Protein AF-A0A354RDF2-F1 (afdb_monomer_lite)

Radius of gyration: 47.05 Å; chains: 1; bounding box: 72×26×145 Å

Structure (mmCIF, N/CA/C/O backbone):
data_AF-A0A354RDF2-F1
#
_entry.id   AF-A0A354RDF2-F1
#
loop_
_atom_site.group_PDB
_atom_site.id
_atom_site.type_symbol
_atom_site.label_atom_id
_atom_site.label_alt_id
_atom_site.label_comp_id
_atom_site.label_asym_id
_atom_site.label_entity_id
_atom_site.label_seq_id
_atom_site.pdbx_PDB_ins_code
_atom_site.Cartn_x
_atom_site.Cartn_y
_atom_site.Cartn_z
_atom_site.occupancy
_atom_site.B_iso_or_equiv
_atom_site.auth_seq_id
_atom_site.auth_comp_id
_atom_site.auth_asym_id
_atom_site.auth_atom_id
_atom_site.pdbx_PDB_model_num
ATOM 1 N N . MET A 1 1 ? -9.102 1.370 121.393 1.00 38.41 1 MET A N 1
ATOM 2 C CA . MET A 1 1 ? -8.004 1.091 120.450 1.00 38.41 1 MET A CA 1
ATOM 3 C C . MET A 1 1 ? -8.613 1.030 119.063 1.00 38.41 1 MET A C 1
ATOM 5 O O . MET A 1 1 ? -9.494 0.208 118.873 1.00 38.41 1 MET A O 1
ATOM 9 N N . SER A 1 2 ? -8.171 1.952 118.204 1.00 40.91 2 SER A N 1
ATOM 10 C CA . SER A 1 2 ? -8.211 1.965 116.733 1.00 40.91 2 SER A CA 1
ATOM 11 C C . SER A 1 2 ? -9.549 1.706 116.022 1.00 40.91 2 SER A C 1
ATOM 13 O O . SER A 1 2 ? -10.129 0.638 116.125 1.00 40.91 2 SER A O 1
ATOM 15 N N . GLU A 1 3 ? -10.137 2.735 115.391 1.00 44.81 3 GLU A N 1
ATOM 16 C CA . GLU A 1 3 ? -9.828 3.178 114.005 1.00 44.81 3 GLU A CA 1
ATOM 17 C C . GLU A 1 3 ? -10.354 2.152 112.974 1.00 44.81 3 GLU A C 1
ATOM 19 O O . GLU A 1 3 ? -10.121 0.967 113.118 1.00 44.81 3 GLU A O 1
ATOM 24 N N . LYS A 1 4 ? -11.021 2.486 111.866 1.00 45.41 4 LYS A N 1
ATOM 25 C CA . LYS A 1 4 ? -10.950 3.696 111.050 1.00 45.41 4 LYS A CA 1
ATOM 26 C C . LYS A 1 4 ? -12.000 3.607 109.925 1.00 45.41 4 LYS A C 1
ATOM 28 O O . LYS A 1 4 ? -12.162 2.558 109.321 1.00 45.41 4 LYS A O 1
ATOM 33 N N . LYS A 1 5 ? -12.540 4.781 109.588 1.00 41.50 5 LYS A N 1
ATOM 34 C CA . LYS A 1 5 ? -12.724 5.332 108.230 1.00 41.50 5 LYS A CA 1
ATOM 35 C C . LYS A 1 5 ? -13.709 4.696 107.234 1.00 41.50 5 LYS A C 1
ATOM 37 O O . LYS A 1 5 ? -13.424 3.716 106.560 1.00 41.50 5 LYS A O 1
ATOM 42 N N . ASN A 1 6 ? -14.748 5.496 106.980 1.00 47.88 6 ASN A N 1
ATOM 43 C CA . ASN A 1 6 ? -15.139 5.969 105.646 1.00 47.88 6 ASN A CA 1
ATOM 44 C C . ASN A 1 6 ? -13.980 6.072 104.633 1.00 47.88 6 ASN A C 1
ATOM 46 O O . ASN A 1 6 ? -12.961 6.695 104.937 1.00 47.88 6 ASN A O 1
ATOM 50 N N . ASN A 1 7 ? -14.218 5.585 103.415 1.00 39.25 7 ASN A N 1
ATOM 51 C CA . ASN A 1 7 ? -13.995 6.259 102.119 1.00 39.25 7 ASN A CA 1
ATOM 52 C C . ASN A 1 7 ? -14.281 5.210 101.030 1.00 39.25 7 ASN A C 1
ATOM 54 O O . ASN A 1 7 ? -13.664 4.156 101.033 1.00 39.25 7 ASN A O 1
ATOM 58 N N . ASN A 1 8 ? -15.324 5.328 100.210 1.00 51.88 8 ASN A N 1
ATOM 59 C CA . ASN A 1 8 ? -15.475 6.284 99.110 1.00 51.88 8 ASN A CA 1
ATOM 60 C C . ASN A 1 8 ? -14.263 6.272 98.166 1.00 51.88 8 ASN A C 1
ATOM 62 O O . ASN A 1 8 ? -13.283 6.948 98.466 1.00 51.88 8 ASN A O 1
ATOM 66 N N . GLN A 1 9 ? -14.347 5.510 97.065 1.00 41.47 9 GLN A N 1
ATOM 67 C CA . GLN A 1 9 ? -13.745 5.847 95.766 1.00 41.47 9 GLN A CA 1
ATOM 68 C C . GLN A 1 9 ? -14.111 4.819 94.681 1.00 41.47 9 GLN A C 1
ATOM 70 O O . GLN A 1 9 ? -13.659 3.678 94.697 1.00 41.47 9 GLN A O 1
ATOM 75 N N . ASP A 1 10 ? -14.987 5.258 93.780 1.00 48.94 10 ASP A N 1
ATOM 76 C CA . ASP A 1 10 ? -14.872 5.179 92.321 1.00 48.94 10 ASP A CA 1
ATOM 77 C C . ASP A 1 10 ? -14.080 4.018 91.696 1.00 48.94 10 ASP A C 1
ATOM 79 O O . ASP A 1 10 ? -12.854 3.975 91.702 1.00 48.94 10 ASP A O 1
ATOM 83 N N . SER A 1 11 ? -14.813 3.150 91.005 1.00 45.09 11 SER A N 1
ATOM 84 C CA . SER A 1 11 ? -14.609 2.881 89.573 1.00 45.09 11 SER A CA 1
ATOM 85 C C . SER A 1 11 ? -15.884 2.169 89.113 1.00 45.09 11 SER A C 1
ATOM 87 O O . SER A 1 11 ? -16.228 1.101 89.601 1.00 45.09 11 SER A O 1
ATOM 89 N N . ASP A 1 12 ? -16.754 2.741 88.292 1.00 57.06 12 ASP A N 1
ATOM 90 C CA . ASP A 1 12 ? -16.591 2.920 86.843 1.00 57.06 12 ASP A CA 1
ATOM 91 C C . ASP A 1 12 ? -15.572 1.998 86.145 1.00 57.06 12 ASP A C 1
ATOM 93 O O . ASP A 1 12 ? -14.970 2.348 85.136 1.00 57.06 12 ASP A O 1
ATOM 97 N N . SER A 1 13 ? -15.369 0.791 86.676 1.00 53.09 13 SER A N 1
ATOM 98 C CA . SER A 1 13 ? -14.784 -0.312 85.930 1.00 53.09 13 SER A CA 1
ATOM 99 C C . SER A 1 13 ? -15.909 -1.299 85.641 1.00 53.09 13 SER A C 1
ATOM 101 O O . SER A 1 13 ? -16.447 -1.958 86.534 1.00 53.09 13 SER A O 1
ATOM 103 N N . MET A 1 14 ? -16.331 -1.371 84.375 1.00 64.75 14 MET A N 1
ATOM 104 C CA . MET A 1 14 ? -17.060 -2.546 83.903 1.00 64.75 14 MET A CA 1
ATOM 105 C C . MET A 1 14 ? -16.167 -3.750 84.214 1.00 64.75 14 MET A C 1
ATOM 107 O O . MET A 1 14 ? -15.114 -3.894 83.602 1.00 64.75 14 MET A O 1
ATOM 111 N N . SER A 1 15 ? -16.554 -4.589 85.177 1.00 78.44 15 SER A N 1
ATOM 112 C CA . SER A 1 15 ? -15.863 -5.858 85.394 1.00 78.44 15 SER A CA 1
ATOM 113 C C . SER A 1 15 ? -15.953 -6.687 84.113 1.00 78.44 15 SER A C 1
ATOM 115 O O . SER A 1 15 ? -16.998 -6.665 83.458 1.00 78.44 15 SER A O 1
ATOM 117 N N . ASP A 1 16 ? -14.896 -7.416 83.753 1.00 80.88 16 ASP A N 1
ATOM 118 C CA . ASP A 1 16 ? -14.856 -8.196 82.506 1.00 80.88 16 ASP A CA 1
ATOM 119 C C . ASP A 1 16 ? -16.076 -9.126 82.384 1.00 80.88 16 ASP A C 1
ATOM 121 O O . ASP A 1 16 ? -16.734 -9.146 81.345 1.00 80.88 16 ASP A O 1
ATOM 125 N N . GLU A 1 17 ? -16.492 -9.766 83.485 1.00 84.00 17 GLU A N 1
ATOM 126 C CA . GLU A 1 17 ? -17.750 -10.522 83.572 1.00 84.00 17 GLU A CA 1
ATOM 127 C C . GLU A 1 17 ? -18.989 -9.712 83.149 1.00 84.00 17 GLU A C 1
ATOM 129 O O . GLU A 1 17 ? -19.822 -10.198 82.387 1.00 84.00 17 GLU A O 1
ATOM 134 N N . LYS A 1 18 ? -19.115 -8.458 83.605 1.00 83.38 18 LYS A N 1
ATOM 135 C CA . LYS A 1 18 ? -20.245 -7.583 83.254 1.00 83.38 18 LYS A CA 1
ATOM 136 C C . LYS A 1 18 ? -20.169 -7.123 81.805 1.00 83.38 18 LYS A C 1
ATOM 138 O O . LYS A 1 18 ? -21.212 -6.968 81.177 1.00 83.38 18 LYS A O 1
ATOM 143 N N . MET A 1 19 ? -18.972 -6.900 81.262 1.00 81.88 19 MET A N 1
ATOM 144 C CA . MET A 1 19 ? -18.799 -6.567 79.846 1.00 81.88 19 MET A CA 1
ATOM 145 C C . MET A 1 19 ? -19.204 -7.749 78.956 1.00 81.88 19 MET A C 1
ATOM 147 O O . MET A 1 19 ? -19.939 -7.559 77.986 1.00 81.88 19 MET A O 1
ATOM 151 N N . VAL A 1 20 ? -18.784 -8.968 79.311 1.00 87.50 20 VAL A N 1
ATOM 152 C CA . VAL A 1 20 ? -19.179 -10.199 78.612 1.00 87.50 20 VAL A CA 1
ATOM 153 C C . VAL A 1 20 ? -20.687 -10.397 78.707 1.00 87.50 20 VAL A C 1
ATOM 155 O O . VAL A 1 20 ? -21.339 -10.627 77.688 1.00 87.50 20 VAL A O 1
ATOM 158 N N . GLU A 1 21 ? -21.279 -10.232 79.886 1.00 88.56 21 GLU A N 1
ATOM 159 C CA . GLU A 1 21 ? -22.724 -10.368 80.064 1.00 88.56 21 GLU A CA 1
ATOM 160 C C . GLU A 1 21 ? -23.510 -9.312 79.266 1.00 88.56 21 GLU A C 1
ATOM 162 O O . GLU A 1 21 ? -24.488 -9.649 78.592 1.00 88.56 21 GLU A O 1
ATOM 167 N N . LEU A 1 22 ? -23.044 -8.058 79.235 1.00 83.12 22 LEU A N 1
ATOM 168 C CA . LEU A 1 22 ? -23.634 -6.995 78.416 1.00 83.12 22 LEU A CA 1
ATOM 169 C C . LEU A 1 22 ? -23.509 -7.277 76.913 1.00 83.12 22 LEU A C 1
ATOM 171 O O . LEU A 1 22 ? -24.489 -7.099 76.190 1.00 83.12 22 LEU A O 1
ATOM 175 N N . HIS A 1 23 ? -22.364 -7.766 76.429 1.00 84.19 23 HIS A N 1
ATOM 176 C CA . HIS A 1 23 ? -22.213 -8.175 75.029 1.00 84.19 23 HIS A CA 1
ATOM 177 C C . HIS A 1 23 ? -23.120 -9.355 74.676 1.00 84.19 23 HIS A C 1
ATOM 179 O O . HIS A 1 23 ? -23.766 -9.339 73.626 1.00 84.19 23 HIS A O 1
ATOM 185 N N . THR A 1 24 ? -23.229 -10.352 75.559 1.00 86.31 24 THR A N 1
ATOM 186 C CA . THR A 1 24 ? -24.124 -11.499 75.347 1.00 86.31 24 THR A CA 1
ATOM 187 C C . THR A 1 24 ? -25.586 -11.048 75.304 1.00 86.31 24 THR A C 1
ATOM 189 O O . THR A 1 24 ? -26.347 -11.500 74.446 1.00 86.31 24 THR A O 1
ATOM 192 N N . ARG A 1 25 ? -25.974 -10.101 76.170 1.00 83.81 25 ARG A N 1
ATOM 193 C CA . ARG A 1 25 ? -27.317 -9.505 76.200 1.00 83.81 25 ARG A CA 1
ATOM 194 C C . ARG A 1 25 ? -27.617 -8.697 74.936 1.00 83.81 25 ARG A C 1
ATOM 196 O O . ARG A 1 25 ? -28.631 -8.959 74.297 1.00 83.81 25 ARG A O 1
ATOM 203 N N . LEU A 1 26 ? -26.738 -7.776 74.540 1.00 83.62 26 LEU A N 1
ATOM 204 C CA . LEU A 1 26 ? -26.921 -6.930 73.351 1.00 83.62 26 LEU A CA 1
ATOM 205 C C . LEU A 1 26 ? -26.911 -7.733 72.044 1.00 83.62 26 LEU A C 1
ATOM 207 O O . LEU A 1 26 ? -27.605 -7.377 71.096 1.00 83.62 26 LEU A O 1
ATOM 211 N N . ASN A 1 27 ? -26.157 -8.833 71.979 1.00 79.56 27 ASN A N 1
ATOM 212 C CA . ASN A 1 27 ? -26.157 -9.698 70.800 1.00 79.56 27 ASN A CA 1
ATOM 213 C C . ASN A 1 27 ? -27.423 -10.572 70.715 1.00 79.56 27 ASN A C 1
ATOM 215 O O . ASN A 1 27 ? -27.863 -10.914 69.615 1.00 79.56 27 ASN A O 1
ATOM 219 N N . ARG A 1 28 ? -28.024 -10.919 71.865 1.00 81.69 28 ARG A N 1
ATOM 220 C CA . ARG A 1 28 ? -29.300 -11.650 71.937 1.00 81.69 28 ARG A CA 1
ATOM 221 C C . ARG A 1 28 ? -30.493 -10.745 71.634 1.00 81.69 28 ARG A C 1
ATOM 223 O O . ARG A 1 28 ? -31.420 -11.159 70.945 1.00 81.69 28 ARG A O 1
ATOM 230 N N . GLU A 1 29 ? -30.461 -9.516 72.128 1.00 75.94 29 GLU A N 1
ATOM 231 C CA . GLU A 1 29 ? -31.509 -8.513 71.949 1.00 75.94 29 GLU A CA 1
ATOM 232 C C . GLU A 1 29 ? -31.123 -7.568 70.807 1.00 75.94 29 GLU A C 1
ATOM 234 O O . GLU A 1 29 ? -30.698 -6.432 71.008 1.00 75.94 29 GLU A O 1
ATOM 239 N N . LYS A 1 30 ? -31.258 -8.053 69.568 1.00 69.06 30 LYS A N 1
ATOM 240 C CA . LYS A 1 30 ? -31.117 -7.188 68.394 1.00 69.06 30 LYS A CA 1
ATOM 241 C C . LYS A 1 30 ? -32.318 -6.252 68.327 1.00 69.06 30 LYS A C 1
ATOM 243 O O . LYS A 1 30 ? -33.460 -6.704 68.402 1.00 69.06 30 LYS A O 1
ATOM 248 N N . HIS A 1 31 ? -32.048 -4.956 68.182 1.00 68.69 31 HIS A N 1
ATOM 249 C CA . HIS A 1 31 ? -33.088 -3.958 67.954 1.00 68.69 31 HIS A CA 1
ATOM 250 C C . HIS A 1 31 ? -34.011 -4.419 66.810 1.00 68.69 31 HIS A C 1
ATOM 252 O O . HIS A 1 31 ? -33.523 -4.972 65.817 1.00 68.69 31 HIS A O 1
ATOM 258 N N . PRO A 1 32 ? -35.337 -4.239 66.940 1.00 69.50 32 PRO A N 1
ATOM 259 C CA . PRO A 1 32 ? -36.256 -4.619 65.882 1.00 69.50 32 PRO A CA 1
ATOM 260 C C . PRO A 1 32 ? -35.902 -3.838 64.609 1.00 69.50 32 PRO A C 1
ATOM 262 O O . PRO A 1 32 ? -35.538 -2.660 64.705 1.00 69.50 32 PRO A O 1
ATOM 265 N N . PRO A 1 33 ? -35.980 -4.470 63.424 1.00 67.50 33 PRO A N 1
ATOM 266 C CA . PRO A 1 33 ? -35.673 -3.791 62.175 1.00 67.50 33 PRO A CA 1
ATOM 267 C C . PRO A 1 33 ? -36.554 -2.546 62.064 1.00 67.50 33 PRO A C 1
ATOM 269 O O . PRO A 1 33 ? -37.775 -2.618 62.224 1.00 67.50 33 PRO A O 1
ATOM 272 N N . THR A 1 34 ? -35.936 -1.395 61.814 1.00 71.12 34 THR A N 1
ATOM 273 C CA . THR A 1 34 ? -36.650 -0.144 61.568 1.00 71.12 34 THR A CA 1
ATOM 274 C C . THR A 1 34 ? -37.612 -0.347 60.399 1.00 71.12 34 THR A C 1
ATOM 276 O O . THR A 1 34 ? -37.218 -0.777 59.310 1.00 71.12 34 THR A O 1
ATOM 279 N N . GLN A 1 35 ? -38.903 -0.090 60.631 1.00 71.12 35 GLN A N 1
ATOM 280 C CA . GLN A 1 35 ? -39.930 -0.259 59.605 1.00 71.12 35 GLN A CA 1
ATOM 281 C C . GLN A 1 35 ? -39.574 0.604 58.384 1.00 71.12 35 GLN A C 1
ATOM 283 O O . GLN A 1 35 ? -39.385 1.811 58.506 1.00 71.12 35 GLN A O 1
ATOM 288 N N . GLY A 1 36 ? -39.435 -0.030 57.215 1.00 70.38 36 GLY A N 1
ATOM 289 C CA . GLY A 1 36 ? -39.070 0.639 55.959 1.00 70.38 36 GLY A CA 1
ATOM 290 C C . GLY A 1 36 ? -37.582 0.612 55.582 1.00 70.38 36 GLY A C 1
ATOM 291 O O . GLY A 1 36 ? -37.242 1.090 54.500 1.00 70.38 36 GLY A O 1
ATOM 292 N N . PHE A 1 37 ? -36.698 -0.000 56.383 1.00 71.94 37 PHE A N 1
ATOM 293 C CA . PHE A 1 37 ? -35.260 -0.077 56.072 1.00 71.94 37 PHE A CA 1
ATOM 294 C C . PHE A 1 37 ? -34.943 -0.758 54.729 1.00 71.94 37 PHE A C 1
ATOM 296 O O . PHE A 1 37 ? -33.970 -0.390 54.085 1.00 71.94 37 PHE A O 1
ATOM 303 N N . LEU A 1 38 ? -35.763 -1.711 54.265 1.00 73.75 38 LEU A N 1
ATOM 304 C CA . LEU A 1 38 ? -35.530 -2.404 52.989 1.00 73.75 38 LEU A CA 1
ATOM 305 C C . LEU A 1 38 ? -35.971 -1.596 51.755 1.00 73.75 38 LEU A C 1
ATOM 307 O O . LEU A 1 38 ? -35.529 -1.900 50.651 1.00 73.75 38 LEU A O 1
ATOM 311 N N . ILE A 1 39 ? -36.808 -0.565 51.914 1.00 81.81 39 ILE A N 1
ATOM 312 C CA . ILE A 1 39 ? -37.366 0.198 50.784 1.00 81.81 39 ILE A CA 1
ATOM 313 C C . ILE A 1 39 ? -36.330 1.174 50.221 1.00 81.81 39 ILE A C 1
ATOM 315 O O . ILE A 1 39 ? -36.140 1.228 49.008 1.00 81.81 39 ILE A O 1
ATOM 319 N N . ALA A 1 40 ? -35.615 1.899 51.087 1.00 79.62 40 ALA A N 1
ATOM 320 C CA . ALA A 1 40 ? -34.567 2.830 50.671 1.00 79.62 40 ALA A CA 1
ATOM 321 C C . ALA A 1 40 ? -33.472 2.170 49.796 1.00 79.62 40 ALA A C 1
ATOM 323 O O . ALA A 1 40 ? -33.264 2.638 48.677 1.00 79.62 40 ALA A O 1
ATOM 324 N N . PRO A 1 41 ? -32.810 1.068 50.207 1.00 85.00 41 PRO A N 1
ATOM 325 C CA . PRO A 1 41 ? -31.786 0.417 49.391 1.00 85.00 41 PRO A CA 1
ATOM 326 C C . PRO A 1 41 ? -32.348 -0.189 48.100 1.00 85.00 41 PRO A C 1
ATOM 328 O O . PRO A 1 41 ? -31.658 -0.180 47.086 1.00 85.00 41 PRO A O 1
ATOM 331 N N . LEU A 1 42 ? -33.600 -0.656 48.089 1.00 87.31 42 LEU A N 1
ATOM 332 C CA . LEU A 1 42 ? -34.226 -1.211 46.885 1.00 87.31 42 LEU A CA 1
ATOM 333 C C . LEU A 1 42 ? -34.515 -0.113 45.848 1.00 87.31 42 LEU A C 1
ATOM 335 O O . LEU A 1 42 ? -34.224 -0.293 44.666 1.00 87.31 42 LEU A O 1
ATOM 339 N N . VAL A 1 43 ? -34.983 1.059 46.291 1.00 90.75 43 VAL A N 1
ATOM 340 C CA . VAL A 1 43 ? -35.134 2.243 45.431 1.00 90.75 43 VAL A CA 1
ATOM 341 C C . VAL A 1 43 ? -33.781 2.691 44.882 1.00 90.75 43 VAL A C 1
ATOM 343 O O . VAL A 1 43 ? -33.676 2.935 43.684 1.00 90.75 43 VAL A O 1
ATOM 346 N N . PHE A 1 44 ? -32.731 2.736 45.708 1.00 91.31 44 PHE A N 1
ATOM 347 C CA . PHE A 1 44 ? -31.386 3.067 45.228 1.00 91.31 44 PHE A CA 1
ATOM 348 C C . PHE A 1 44 ? -30.903 2.083 44.160 1.00 91.31 44 PHE A C 1
ATOM 350 O O . PHE A 1 44 ? -30.456 2.519 43.102 1.00 91.31 44 PHE A O 1
ATOM 357 N N . VAL A 1 45 ? -31.043 0.774 44.383 1.00 92.81 45 VAL A N 1
ATOM 358 C CA . VAL A 1 45 ? -30.660 -0.250 43.396 1.00 92.81 45 VAL A CA 1
ATOM 359 C C . VAL A 1 45 ? -31.422 -0.068 42.085 1.00 92.81 45 VAL A C 1
ATOM 361 O O . VAL A 1 45 ? -30.815 -0.135 41.018 1.00 92.81 45 VAL A O 1
ATOM 364 N N . PHE A 1 46 ? -32.725 0.212 42.145 1.00 95.00 46 PHE A N 1
ATOM 365 C CA . PHE A 1 46 ? -33.534 0.411 40.945 1.00 95.00 46 PHE A CA 1
ATOM 366 C C . PHE A 1 46 ? -33.133 1.686 40.189 1.00 95.00 46 PHE A C 1
ATOM 368 O O . PHE A 1 46 ? -32.930 1.645 38.978 1.00 95.00 46 PHE A O 1
ATOM 375 N N . VAL A 1 47 ? -32.933 2.801 40.898 1.00 95.19 47 VAL A N 1
ATOM 376 C CA . VAL A 1 47 ? -32.505 4.080 40.309 1.00 95.19 47 VAL A CA 1
ATOM 377 C C . VAL A 1 47 ? -31.124 3.954 39.669 1.00 95.19 47 VAL A C 1
ATOM 379 O O . VAL A 1 47 ? -30.957 4.314 38.504 1.00 95.19 47 VAL A O 1
ATOM 382 N N . PHE A 1 48 ? -30.142 3.400 40.384 1.00 95.06 48 PHE A N 1
ATOM 383 C CA . PHE A 1 48 ? -28.804 3.187 39.832 1.00 95.06 48 PHE A CA 1
ATOM 384 C C . PHE A 1 48 ? -28.819 2.192 38.666 1.00 95.06 48 PHE A C 1
ATOM 386 O O . PHE A 1 48 ? -28.141 2.427 37.668 1.00 95.06 48 PHE A O 1
ATOM 393 N N . GLY A 1 49 ? -29.633 1.136 38.738 1.00 95.62 49 GLY A N 1
ATOM 394 C CA . GLY A 1 49 ? -29.824 0.187 37.640 1.00 95.62 49 GLY A CA 1
ATOM 395 C C . GLY A 1 49 ? -30.374 0.853 36.377 1.00 95.62 49 GLY A C 1
ATOM 396 O O . GLY A 1 49 ? -29.817 0.672 35.293 1.00 95.62 49 GLY A O 1
ATOM 397 N N . CYS A 1 50 ? -31.411 1.686 36.510 1.00 95.94 50 CYS A N 1
ATOM 398 C CA . CYS A 1 50 ? -31.968 2.453 35.397 1.00 95.94 50 CYS A CA 1
ATOM 399 C C . CYS A 1 50 ? -30.952 3.439 34.808 1.00 95.94 50 CYS A C 1
ATOM 401 O O . CYS A 1 50 ? -30.829 3.525 33.588 1.00 95.94 50 CYS A O 1
ATOM 403 N N . LEU A 1 51 ? -30.200 4.153 35.651 1.00 95.75 51 LEU A N 1
ATOM 404 C CA . LEU A 1 51 ? -29.177 5.096 35.191 1.00 95.75 51 LEU A CA 1
ATOM 405 C C . LEU A 1 51 ? -28.065 4.396 34.408 1.00 95.75 51 LEU A C 1
ATOM 407 O O . LEU A 1 51 ? -27.693 4.868 33.336 1.00 95.75 51 LEU A O 1
ATOM 411 N N . ILE A 1 52 ? -27.569 3.256 34.898 1.00 95.25 52 ILE A N 1
ATOM 412 C CA . ILE A 1 52 ? -26.550 2.467 34.194 1.00 95.25 52 ILE A CA 1
ATOM 413 C C . ILE A 1 52 ? -27.094 1.990 32.846 1.00 95.25 52 ILE A C 1
ATOM 415 O O . ILE A 1 52 ? -26.432 2.180 31.831 1.00 95.25 52 ILE A O 1
ATOM 419 N N . PHE A 1 53 ? -28.311 1.442 32.811 1.00 95.38 53 PHE A N 1
ATOM 420 C CA . PHE A 1 53 ? -28.925 0.939 31.581 1.00 95.38 53 PHE A CA 1
ATOM 421 C C . PHE A 1 53 ? -29.096 2.035 30.517 1.00 95.38 53 PHE A C 1
ATOM 423 O O . PHE A 1 53 ? -28.704 1.847 29.364 1.00 95.38 53 PHE A O 1
ATOM 430 N N . VAL A 1 54 ? -29.612 3.206 30.906 1.00 94.31 54 VAL A N 1
ATOM 431 C CA . VAL A 1 54 ? -29.774 4.355 30.001 1.00 94.31 54 VAL A CA 1
ATOM 432 C C . VAL A 1 54 ? -28.418 4.880 29.530 1.00 94.31 54 VAL A C 1
ATOM 434 O O . VAL A 1 54 ? -28.239 5.100 28.333 1.00 94.31 54 VAL A O 1
ATOM 437 N N . CYS A 1 55 ? -27.437 5.020 30.427 1.00 91.56 55 CYS A N 1
ATOM 438 C CA . CYS A 1 55 ? -26.078 5.418 30.059 1.00 91.56 55 CYS A CA 1
ATOM 439 C C . CYS A 1 55 ? -25.426 4.426 29.092 1.00 91.56 55 CYS A C 1
ATOM 441 O O . CYS A 1 55 ? -24.781 4.858 28.145 1.00 91.56 55 CYS A O 1
ATOM 443 N N . SER A 1 56 ? -25.604 3.117 29.278 1.00 88.00 56 SER A N 1
ATOM 444 C CA . SER A 1 56 ? -25.070 2.101 28.366 1.00 88.00 56 SER A CA 1
ATOM 445 C C . SER A 1 56 ? -25.696 2.184 26.974 1.00 88.00 56 SER A C 1
ATOM 447 O O . SER A 1 56 ? -24.969 2.106 25.987 1.00 88.00 56 SER A O 1
ATOM 449 N N . ILE A 1 57 ? -27.015 2.391 26.876 1.00 89.94 57 ILE A N 1
ATOM 450 C CA . ILE A 1 57 ? -27.699 2.584 25.586 1.00 89.94 57 ILE A CA 1
ATOM 451 C C . ILE A 1 57 ? -27.229 3.874 24.916 1.00 89.94 57 ILE A C 1
ATOM 453 O O . ILE A 1 57 ? -26.901 3.871 23.732 1.00 89.94 57 ILE A O 1
ATOM 457 N N . GLN A 1 58 ? -27.164 4.971 25.669 1.00 88.50 58 GLN A N 1
ATOM 458 C CA . GLN A 1 58 ? -26.735 6.263 25.148 1.00 88.50 58 GLN A CA 1
ATOM 459 C C . GLN A 1 58 ? -25.273 6.228 24.702 1.00 88.50 58 GLN A C 1
ATOM 461 O O . GLN A 1 58 ? -24.929 6.791 23.662 1.00 88.50 58 GLN A O 1
ATOM 466 N N . LEU A 1 59 ? -24.416 5.539 25.458 1.00 84.44 59 LEU A N 1
ATOM 467 C CA . LEU A 1 59 ? -23.034 5.296 25.084 1.00 84.44 59 LEU A CA 1
ATOM 468 C C . LEU A 1 59 ? -22.995 4.474 23.802 1.00 84.44 59 LEU A C 1
ATOM 470 O O . LEU A 1 59 ? -22.431 4.949 22.836 1.00 84.44 59 LEU A O 1
ATOM 474 N N . ALA A 1 60 ? -23.688 3.337 23.720 1.00 80.69 60 ALA A N 1
ATOM 475 C CA . ALA A 1 60 ? -23.742 2.545 22.493 1.00 80.69 60 ALA A CA 1
ATOM 476 C C . ALA A 1 60 ? -24.218 3.374 21.288 1.00 80.69 60 ALA A C 1
ATOM 478 O O . ALA A 1 60 ? -23.597 3.336 20.233 1.00 80.69 60 ALA A O 1
ATOM 479 N N . HIS A 1 61 ? -25.269 4.183 21.432 1.00 80.25 61 HIS A N 1
ATOM 480 C CA . HIS A 1 61 ? -25.778 5.027 20.349 1.00 80.25 61 HIS A CA 1
ATOM 481 C C . HIS A 1 61 ? -24.808 6.156 19.954 1.00 80.25 61 HIS A C 1
ATOM 483 O O . HIS A 1 61 ? -24.678 6.463 18.772 1.00 80.25 61 HIS A O 1
ATOM 489 N N . SER A 1 62 ? -24.100 6.758 20.914 1.00 78.31 62 SER A N 1
ATOM 490 C CA . SER A 1 62 ? -23.138 7.844 20.655 1.00 78.31 62 SER A CA 1
ATOM 491 C C . SER A 1 62 ? -21.752 7.351 20.222 1.00 78.31 62 SER A C 1
ATOM 493 O O . SER A 1 62 ? -21.092 8.007 19.421 1.00 78.31 62 SER A O 1
ATOM 495 N N . THR A 1 63 ? -21.314 6.181 20.691 1.00 68.56 63 THR A N 1
ATOM 496 C CA . THR A 1 63 ? -20.009 5.571 20.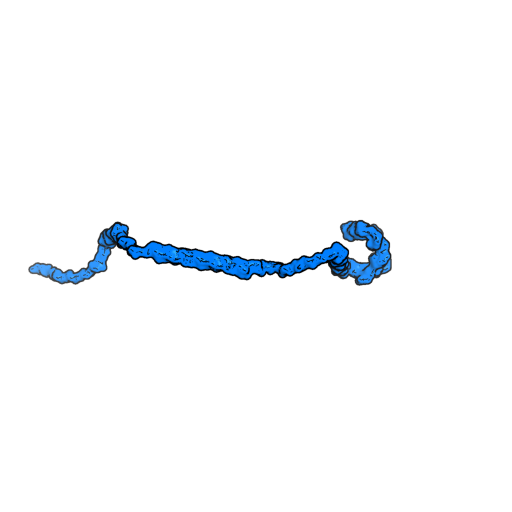389 1.00 68.56 63 THR A CA 1
ATOM 497 C C . THR A 1 63 ? -20.065 4.551 19.258 1.00 68.56 63 THR A C 1
ATOM 499 O O . THR A 1 63 ? -19.021 4.033 18.869 1.00 68.56 63 THR A O 1
ATOM 502 N N . ASN A 1 64 ? -21.240 4.297 18.670 1.00 59.69 64 ASN A N 1
ATOM 503 C CA . ASN A 1 64 ? -21.417 3.492 17.449 1.00 59.69 64 ASN A CA 1
ATOM 504 C C . ASN A 1 64 ? -20.640 4.039 16.228 1.00 59.69 64 ASN A C 1
ATOM 506 O O . ASN A 1 64 ? -20.672 3.452 15.150 1.00 59.69 64 ASN A O 1
ATOM 510 N N . GLN A 1 65 ? -19.922 5.153 16.387 1.00 60.91 65 GLN A N 1
ATOM 511 C CA . GLN A 1 65 ? -19.022 5.729 15.393 1.00 60.91 65 GLN A CA 1
ATOM 512 C C . GLN A 1 65 ? -17.529 5.589 15.724 1.00 60.91 65 GLN A C 1
ATOM 514 O O . GLN A 1 65 ? -16.722 6.276 15.102 1.00 60.91 65 GLN A O 1
ATOM 519 N N . PHE A 1 66 ? -17.112 4.710 16.646 1.00 66.31 66 PHE A N 1
ATOM 520 C CA . PHE A 1 66 ? -15.681 4.427 16.835 1.00 66.31 66 PHE A CA 1
ATOM 521 C C . PHE A 1 66 ? -15.127 3.607 15.653 1.00 66.31 66 PHE A C 1
ATOM 523 O O . PHE A 1 66 ? -14.847 2.414 15.755 1.00 66.31 66 PHE A O 1
ATOM 530 N N . GLN A 1 67 ? -15.017 4.241 14.485 1.00 63.16 67 GLN A N 1
ATOM 531 C CA . GLN A 1 67 ? -14.425 3.651 13.298 1.00 63.16 67 GLN A CA 1
ATOM 532 C C . GLN A 1 67 ? -12.908 3.846 13.362 1.00 63.16 67 GLN A C 1
ATOM 534 O O . GLN A 1 67 ? -12.398 4.946 13.166 1.00 63.16 67 GLN A O 1
ATOM 539 N N . LEU A 1 68 ? -12.170 2.761 13.617 1.00 68.12 68 LEU A N 1
ATOM 540 C CA . LEU A 1 68 ? -10.699 2.740 13.530 1.00 68.12 68 LEU A CA 1
ATOM 541 C C . LEU A 1 68 ? -10.190 3.038 12.104 1.00 68.12 68 LEU A C 1
ATOM 543 O O . LEU A 1 68 ? -9.013 3.343 11.914 1.00 68.12 68 LEU A O 1
ATOM 547 N N . HIS A 1 69 ? -11.080 2.986 11.108 1.00 62.06 69 HIS A N 1
ATOM 548 C CA . HIS A 1 69 ? -10.816 3.343 9.722 1.00 62.06 69 HIS A CA 1
ATOM 549 C C . HIS A 1 69 ? -11.962 4.209 9.191 1.00 62.06 69 HIS A C 1
ATOM 551 O O . HIS A 1 69 ? -13.110 3.828 9.395 1.00 62.06 69 HIS A O 1
ATOM 557 N N . PRO A 1 70 ? -11.688 5.338 8.512 1.00 69.06 70 PRO A N 1
ATOM 558 C CA . PRO A 1 70 ? -12.740 6.148 7.902 1.00 69.06 70 PRO A CA 1
ATOM 559 C C . PRO A 1 70 ? -13.607 5.275 6.981 1.00 69.06 70 PRO A C 1
ATOM 561 O O . PRO A 1 70 ? -13.055 4.354 6.362 1.00 69.06 70 PRO A O 1
ATOM 564 N N . PRO A 1 71 ? -14.922 5.550 6.857 1.00 62.38 71 PRO A N 1
ATOM 565 C CA . PRO A 1 71 ? -15.774 4.835 5.923 1.00 62.38 71 PRO A CA 1
ATOM 566 C C . PRO A 1 71 ? -15.163 5.001 4.538 1.00 62.38 71 PRO A C 1
ATOM 568 O O . PRO A 1 71 ? -15.160 6.088 3.962 1.00 62.38 71 PRO A O 1
ATOM 571 N N . LYS A 1 72 ? -14.550 3.929 4.038 1.00 62.66 72 LYS A N 1
ATOM 572 C CA . LYS A 1 72 ? -13.992 3.922 2.700 1.00 62.66 72 LYS A CA 1
ATOM 573 C C . LYS A 1 72 ? -15.184 3.818 1.772 1.00 62.66 72 LYS A C 1
ATOM 575 O O . LYS A 1 72 ? -15.764 2.743 1.648 1.00 62.66 72 LYS A O 1
ATOM 580 N N . GLU A 1 73 ? -15.559 4.944 1.178 1.00 62.97 73 GLU A N 1
ATOM 581 C CA . GLU A 1 73 ? -16.479 4.967 0.053 1.00 62.97 73 GLU A CA 1
ATOM 582 C C . GLU A 1 73 ? -15.974 3.931 -0.953 1.00 62.97 73 GLU A C 1
ATOM 584 O O . GLU A 1 73 ? -14.825 3.980 -1.412 1.00 62.97 73 GLU A O 1
ATOM 589 N N . ILE A 1 74 ? -16.781 2.895 -1.170 1.00 63.72 74 ILE A N 1
ATOM 590 C CA . ILE A 1 74 ? -16.488 1.856 -2.145 1.00 63.72 74 ILE A CA 1
ATOM 591 C C . ILE A 1 74 ? -16.662 2.490 -3.517 1.00 63.72 74 ILE A C 1
ATOM 593 O O . ILE A 1 74 ? -17.708 2.386 -4.140 1.00 63.72 74 ILE A O 1
ATOM 597 N N . VAL A 1 75 ? -15.632 3.199 -3.972 1.00 71.94 75 VAL A N 1
ATOM 598 C CA . VAL A 1 75 ? -15.529 3.577 -5.375 1.00 71.94 75 VAL A CA 1
ATOM 599 C C . VAL A 1 75 ? -15.512 2.260 -6.143 1.00 71.94 75 VAL A C 1
ATOM 601 O O . VAL A 1 75 ? -14.543 1.495 -6.052 1.00 71.94 75 VAL A O 1
ATOM 604 N N . GLU A 1 76 ? -16.624 1.952 -6.807 1.00 75.56 76 GLU A N 1
ATOM 605 C CA . GLU A 1 76 ? -16.752 0.829 -7.730 1.00 75.56 76 GLU A CA 1
ATOM 606 C C . GLU A 1 76 ? -15.869 1.124 -8.941 1.00 75.56 76 GLU A C 1
ATOM 608 O O . GLU A 1 76 ? -16.308 1.630 -9.966 1.00 75.56 76 GLU A O 1
ATOM 613 N N . LEU A 1 77 ? -14.573 0.873 -8.770 1.00 81.00 77 LEU A N 1
ATOM 614 C CA . LEU A 1 77 ? -13.605 0.896 -9.852 1.00 81.00 77 LEU A CA 1
ATOM 615 C C . LEU A 1 77 ? -13.991 -0.198 -10.840 1.00 81.00 77 LEU A C 1
ATOM 617 O O . LEU A 1 77 ? -14.227 -1.344 -10.439 1.00 81.00 77 LEU A O 1
ATOM 621 N N . THR A 1 78 ? -13.984 0.142 -12.121 1.00 88.19 78 THR A N 1
ATOM 622 C CA . THR A 1 78 ? -13.991 -0.865 -13.175 1.00 88.19 78 THR A CA 1
ATOM 623 C C . THR A 1 78 ? -12.770 -1.775 -13.019 1.00 88.19 78 THR A C 1
ATOM 625 O O . THR A 1 78 ? -11.740 -1.399 -12.447 1.00 88.19 78 THR A O 1
ATOM 628 N N . GLU A 1 79 ? -12.859 -3.002 -13.527 1.00 87.94 79 GLU A N 1
ATOM 629 C CA . GLU A 1 79 ? -11.737 -3.942 -13.438 1.00 87.94 79 GLU A CA 1
ATOM 630 C C . GLU A 1 79 ? -10.484 -3.423 -14.168 1.00 87.94 79 GLU A C 1
ATOM 632 O O . GLU A 1 79 ? -9.362 -3.670 -13.725 1.00 87.94 79 GLU A O 1
ATOM 637 N N . GLU A 1 80 ? -10.666 -2.618 -15.218 1.00 90.50 80 GLU A N 1
ATOM 638 C CA . GLU A 1 80 ? -9.575 -1.949 -15.932 1.00 90.50 80 GLU A CA 1
ATOM 639 C C . GLU A 1 80 ? -8.869 -0.904 -15.058 1.00 90.50 80 GLU A C 1
ATOM 641 O O . GLU A 1 80 ? -7.64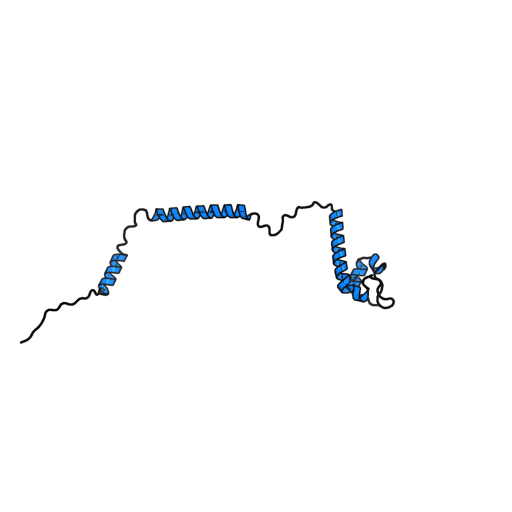1 -0.910 -14.949 1.00 90.50 80 GLU A O 1
ATOM 646 N N . GLU A 1 81 ? -9.625 -0.047 -14.365 1.00 90.31 81 GLU A N 1
ATOM 647 C CA . GLU A 1 81 ? -9.064 0.945 -13.440 1.00 90.31 81 GLU A CA 1
ATOM 648 C C . GLU A 1 81 ? -8.354 0.272 -12.259 1.00 90.31 81 GLU A C 1
ATOM 650 O O . GLU A 1 81 ? -7.277 0.701 -11.834 1.00 90.31 81 GLU A O 1
ATOM 655 N N . ARG A 1 82 ? -8.918 -0.826 -11.744 1.00 88.69 82 ARG A N 1
ATOM 656 C CA . ARG A 1 82 ? -8.304 -1.623 -10.677 1.00 88.69 82 ARG A CA 1
ATOM 657 C C . ARG A 1 82 ? -6.955 -2.195 -11.112 1.00 88.69 82 ARG A C 1
ATOM 659 O O . ARG A 1 82 ? -5.998 -2.139 -10.330 1.00 88.69 82 ARG A O 1
ATOM 666 N N . GLU A 1 83 ? -6.863 -2.742 -12.322 1.00 92.62 83 GLU A N 1
ATOM 667 C CA . GLU A 1 83 ? -5.614 -3.312 -12.831 1.00 92.62 83 GLU A CA 1
ATOM 668 C C . GLU A 1 83 ? -4.583 -2.225 -13.155 1.00 92.62 83 GLU A C 1
ATOM 670 O O . GLU A 1 83 ? -3.410 -2.384 -12.810 1.00 92.62 83 GLU A O 1
ATOM 675 N N . ALA A 1 84 ? -5.004 -1.079 -13.699 1.00 92.38 84 ALA A N 1
ATOM 676 C CA . ALA A 1 84 ? -4.126 0.069 -13.924 1.00 92.38 84 ALA A CA 1
ATOM 677 C C . ALA A 1 84 ? -3.490 0.564 -12.612 1.00 92.38 84 ALA A C 1
ATOM 679 O O . ALA A 1 84 ? -2.265 0.677 -12.515 1.00 92.38 84 ALA A O 1
ATOM 680 N N . LEU A 1 85 ? -4.293 0.740 -11.558 1.00 92.38 85 LEU A N 1
ATOM 681 C CA . LEU A 1 85 ? -3.811 1.126 -10.225 1.00 92.38 85 LEU A CA 1
ATOM 682 C C . LEU A 1 85 ? -2.890 0.066 -9.602 1.00 92.38 85 LEU A C 1
ATOM 684 O O . LEU A 1 85 ? -1.956 0.377 -8.852 1.00 92.38 85 LEU A O 1
ATOM 688 N N . ARG A 1 86 ? -3.152 -1.217 -9.867 1.00 92.19 86 ARG A N 1
ATOM 689 C CA . ARG A 1 86 ? -2.293 -2.316 -9.413 1.00 92.19 86 ARG A CA 1
ATOM 690 C C . ARG A 1 86 ? -0.949 -2.289 -10.134 1.00 92.19 86 ARG A C 1
ATOM 692 O O . ARG A 1 86 ? 0.076 -2.500 -9.479 1.00 92.19 86 ARG A O 1
ATOM 699 N N . LEU A 1 87 ? -0.944 -2.040 -11.440 1.00 93.44 87 LEU A N 1
ATOM 700 C CA . LEU A 1 87 ? 0.265 -1.929 -12.245 1.00 93.44 87 LEU A CA 1
ATOM 701 C C . LEU A 1 87 ? 1.103 -0.725 -11.811 1.00 93.44 87 LEU A C 1
ATOM 703 O O . LEU A 1 87 ? 2.288 -0.896 -11.535 1.00 93.44 87 LEU A O 1
ATOM 707 N N . GLU A 1 88 ? 0.492 0.448 -11.657 1.00 95.00 88 GLU A N 1
ATOM 708 C CA . GLU A 1 88 ? 1.162 1.668 -11.194 1.00 95.00 88 GLU A CA 1
ATOM 709 C C . GLU A 1 88 ? 1.866 1.440 -9.850 1.00 95.00 88 GLU A C 1
ATOM 711 O O . GLU A 1 88 ? 3.072 1.650 -9.717 1.00 95.00 88 GLU A O 1
ATOM 716 N N . ARG A 1 89 ? 1.157 0.853 -8.878 1.00 95.19 89 ARG A N 1
ATOM 717 C CA . ARG A 1 89 ? 1.731 0.501 -7.571 1.00 95.19 89 ARG A CA 1
ATOM 718 C C . ARG A 1 89 ? 2.922 -0.452 -7.683 1.00 95.19 89 ARG A C 1
ATOM 720 O O . ARG A 1 89 ? 3.894 -0.317 -6.934 1.00 95.19 89 ARG A O 1
ATOM 727 N N . LYS A 1 90 ? 2.848 -1.448 -8.573 1.00 94.62 90 LYS A N 1
ATOM 728 C CA . LYS A 1 90 ? 3.951 -2.391 -8.813 1.00 94.62 90 LYS A CA 1
ATOM 729 C C . LYS A 1 90 ? 5.151 -1.685 -9.439 1.00 94.62 90 LYS A C 1
ATOM 731 O O . LYS A 1 90 ? 6.271 -1.949 -9.010 1.00 94.62 90 LYS A O 1
ATOM 736 N N . VAL A 1 91 ? 4.931 -0.788 -10.399 1.00 95.19 91 VAL A N 1
ATOM 737 C CA . VAL A 1 91 ? 5.993 0.001 -11.039 1.00 95.19 91 VAL A CA 1
ATOM 738 C C . VAL A 1 91 ? 6.669 0.914 -10.020 1.00 95.19 91 VAL A C 1
ATOM 740 O O . VAL A 1 91 ? 7.895 0.915 -9.931 1.00 95.19 91 VAL A O 1
ATOM 743 N N . ASP A 1 92 ? 5.905 1.605 -9.177 1.00 96.50 92 ASP A N 1
ATOM 744 C CA . ASP A 1 92 ? 6.446 2.469 -8.123 1.00 96.50 92 ASP A CA 1
ATOM 745 C C . ASP A 1 92 ? 7.252 1.698 -7.080 1.00 96.50 92 ASP A C 1
ATOM 747 O O . ASP A 1 92 ? 8.335 2.121 -6.660 1.00 96.50 92 ASP A O 1
ATOM 751 N N . SER A 1 93 ? 6.738 0.542 -6.659 1.00 96.56 93 SER A N 1
ATOM 752 C CA . SER A 1 93 ? 7.462 -0.360 -5.766 1.00 96.56 93 SER A CA 1
ATOM 753 C C . SER A 1 93 ? 8.752 -0.857 -6.424 1.00 96.56 93 SER A C 1
ATOM 755 O O . SER A 1 93 ? 9.828 -0.751 -5.830 1.00 96.56 93 SER A O 1
ATOM 757 N N . GLY A 1 94 ? 8.669 -1.310 -7.677 1.00 95.00 94 GLY A N 1
ATOM 758 C CA . GLY A 1 94 ? 9.807 -1.773 -8.467 1.00 95.00 94 GLY A CA 1
ATOM 759 C C . GLY A 1 94 ? 10.870 -0.693 -8.659 1.00 95.00 94 GLY A C 1
ATOM 760 O O . GLY A 1 94 ? 12.052 -0.969 -8.477 1.00 95.00 94 GLY A O 1
ATOM 761 N N . LYS A 1 95 ? 10.472 0.557 -8.920 1.00 96.19 95 LYS A N 1
ATOM 762 C CA . LYS A 1 95 ? 11.373 1.711 -9.055 1.00 96.19 95 LYS A CA 1
ATOM 763 C C . LYS A 1 95 ? 12.189 1.949 -7.786 1.00 96.19 95 LYS A C 1
ATOM 765 O O . LYS A 1 95 ? 13.396 2.172 -7.868 1.00 96.19 95 LYS A O 1
ATOM 770 N N . LYS A 1 96 ? 11.557 1.865 -6.610 1.00 97.44 96 LYS A N 1
ATOM 771 C CA . LYS A 1 96 ? 12.248 2.000 -5.314 1.00 97.44 96 LYS A CA 1
ATOM 772 C C . LYS A 1 96 ? 13.266 0.880 -5.109 1.00 97.44 96 LYS A C 1
ATOM 774 O O . LYS A 1 96 ? 14.400 1.148 -4.723 1.00 97.44 96 LYS A O 1
ATOM 779 N N . VAL A 1 97 ? 12.885 -0.363 -5.406 1.00 96.75 97 VAL A N 1
ATOM 780 C CA . VAL A 1 97 ? 13.795 -1.516 -5.309 1.00 96.75 97 VAL A CA 1
ATOM 781 C C . VAL A 1 97 ? 14.967 -1.366 -6.278 1.00 96.75 97 VAL A C 1
ATOM 783 O O . VAL A 1 97 ? 16.116 -1.534 -5.871 1.00 96.75 97 VAL A O 1
ATOM 786 N N . PHE A 1 98 ? 14.696 -0.982 -7.527 1.00 96.56 98 PHE A N 1
ATOM 787 C CA . PHE A 1 98 ? 15.712 -0.771 -8.553 1.00 96.56 98 PHE A CA 1
ATOM 788 C C . PHE A 1 98 ? 16.744 0.270 -8.118 1.00 96.56 98 PHE A C 1
ATOM 790 O O . PHE A 1 98 ? 17.943 -0.001 -8.171 1.00 96.56 98 PHE A O 1
ATOM 797 N N . ALA A 1 99 ? 16.289 1.423 -7.621 1.00 97.00 99 ALA A N 1
ATOM 798 C CA . ALA A 1 99 ? 17.166 2.498 -7.165 1.00 97.00 99 ALA A CA 1
ATOM 799 C C . ALA A 1 99 ? 18.114 2.053 -6.038 1.00 97.00 99 ALA A C 1
ATOM 801 O O . ALA A 1 99 ? 19.278 2.442 -6.023 1.00 97.00 99 ALA A O 1
ATOM 802 N N . VAL A 1 100 ? 17.634 1.217 -5.113 1.00 97.06 100 VAL A N 1
ATOM 803 C CA . VAL A 1 100 ? 18.406 0.791 -3.934 1.00 97.06 100 VAL A CA 1
ATOM 804 C C . VAL A 1 100 ? 19.304 -0.417 -4.215 1.00 97.06 100 VAL A C 1
ATOM 806 O O . VAL A 1 100 ? 20.356 -0.554 -3.593 1.00 97.06 100 VAL A O 1
ATOM 809 N N . ARG A 1 101 ? 18.890 -1.334 -5.098 1.00 95.94 101 ARG A N 1
ATOM 810 C CA . ARG A 1 101 ? 19.538 -2.650 -5.258 1.00 95.94 101 ARG A CA 1
ATOM 811 C C . ARG A 1 101 ? 20.207 -2.868 -6.608 1.00 95.94 101 ARG A C 1
ATOM 813 O O . ARG A 1 101 ? 21.164 -3.629 -6.675 1.00 95.94 101 ARG A O 1
ATOM 820 N N . CYS A 1 102 ? 19.703 -2.247 -7.668 1.00 95.56 102 CYS A N 1
ATOM 821 C CA . CYS A 1 102 ? 20.093 -2.569 -9.043 1.00 95.56 102 CYS A CA 1
ATOM 822 C C . CYS A 1 102 ? 20.881 -1.429 -9.700 1.00 95.56 102 CYS A C 1
ATOM 824 O O . CYS A 1 102 ? 21.816 -1.679 -10.461 1.00 95.56 102 CYS A O 1
ATOM 826 N N . ALA A 1 103 ? 20.522 -0.181 -9.388 1.00 96.94 103 ALA A N 1
ATOM 827 C CA . ALA A 1 103 ? 21.075 1.016 -10.014 1.00 96.94 103 ALA A CA 1
ATOM 828 C C . ALA A 1 103 ? 22.566 1.236 -9.716 1.00 96.94 103 ALA A C 1
ATOM 830 O O . ALA A 1 103 ? 23.242 1.892 -10.502 1.00 96.94 103 ALA A O 1
ATOM 831 N N . SER A 1 104 ? 23.098 0.663 -8.632 1.00 95.88 104 SER A N 1
ATOM 832 C CA . SER A 1 104 ? 24.531 0.723 -8.313 1.00 95.88 104 SER A CA 1
ATOM 833 C C . SER A 1 104 ? 25.409 0.110 -9.409 1.00 95.88 104 SER A C 1
ATOM 835 O O . SER A 1 104 ? 26.482 0.635 -9.692 1.00 95.88 104 SER A O 1
ATOM 837 N N . CYS A 1 105 ? 24.941 -0.963 -10.056 1.00 95.44 105 CYS A N 1
ATOM 838 C CA . CYS A 1 105 ? 25.660 -1.637 -11.141 1.00 95.44 105 CYS A CA 1
ATOM 839 C C . CYS A 1 105 ? 25.065 -1.300 -12.514 1.00 95.44 105 CYS A C 1
ATOM 841 O O . CYS A 1 105 ? 25.787 -0.948 -13.445 1.00 95.44 105 CYS A O 1
ATOM 843 N N . HIS A 1 106 ? 23.736 -1.353 -12.641 1.00 96.25 106 HIS A N 1
ATOM 844 C CA . HIS A 1 106 ? 23.044 -1.143 -13.916 1.00 96.25 106 HIS A CA 1
ATOM 845 C C . HIS A 1 106 ? 22.772 0.328 -14.247 1.00 96.25 106 HIS A C 1
ATOM 847 O O . HIS A 1 106 ? 22.176 0.605 -15.286 1.00 96.25 106 HIS A O 1
ATOM 853 N N . GLN A 1 107 ? 23.243 1.259 -13.412 1.00 96.19 107 GLN A N 1
ATOM 854 C CA . GLN A 1 107 ? 23.015 2.701 -13.527 1.00 96.19 107 GLN A CA 1
ATOM 855 C C . GLN A 1 107 ? 21.541 3.100 -13.346 1.00 96.19 107 GLN A C 1
ATOM 857 O O . GLN A 1 107 ? 20.619 2.295 -13.476 1.00 96.19 107 GLN A O 1
ATOM 862 N N . ALA A 1 108 ? 21.299 4.381 -13.056 1.00 95.81 108 ALA A N 1
ATOM 863 C CA . ALA A 1 108 ? 19.944 4.908 -12.864 1.00 95.81 108 ALA A CA 1
ATOM 864 C C . ALA A 1 108 ? 19.073 4.819 -14.133 1.00 95.81 108 ALA A C 1
ATOM 866 O O . ALA A 1 108 ? 17.856 4.687 -14.037 1.00 95.81 108 ALA A O 1
ATOM 867 N N . ASN A 1 109 ? 19.696 4.866 -15.314 1.00 94.56 109 ASN A N 1
ATOM 868 C CA . ASN A 1 109 ? 19.034 4.731 -16.613 1.00 94.56 109 ASN A CA 1
ATOM 869 C C . ASN A 1 109 ? 18.942 3.275 -17.108 1.00 94.56 109 ASN A C 1
ATOM 871 O O . ASN A 1 109 ? 18.405 3.037 -18.186 1.00 94.56 109 ASN A O 1
ATOM 875 N N . GLY A 1 110 ? 19.478 2.305 -16.359 1.00 95.06 110 GLY A N 1
ATOM 876 C CA . GLY A 1 110 ? 19.463 0.899 -16.749 1.00 95.06 110 GLY A CA 1
ATOM 877 C C . GLY A 1 110 ? 20.383 0.543 -17.920 1.00 95.06 110 GLY A C 1
ATOM 878 O O . GLY A 1 110 ? 20.229 -0.547 -18.463 1.00 95.06 110 GLY A O 1
ATOM 879 N N . LEU A 1 111 ? 21.310 1.409 -18.346 1.00 95.56 111 LEU A N 1
ATOM 880 C CA . LEU A 1 111 ? 22.248 1.105 -19.441 1.00 95.56 111 LEU A CA 1
ATOM 881 C C . LEU A 1 111 ? 23.465 0.283 -18.992 1.00 95.56 111 LEU A C 1
ATOM 883 O O . LEU A 1 111 ? 24.148 -0.298 -19.832 1.00 95.56 111 LEU A O 1
ATOM 887 N N . GLY A 1 112 ? 23.725 0.200 -17.687 1.00 94.50 112 GLY A N 1
ATOM 888 C CA . GLY A 1 112 ? 24.907 -0.472 -17.157 1.00 94.50 112 GLY A CA 1
ATOM 889 C C . GLY A 1 112 ? 26.220 0.170 -17.610 1.00 94.50 112 GLY A C 1
ATOM 890 O O . GLY A 1 112 ? 26.276 1.354 -17.943 1.00 94.50 112 GLY A O 1
ATOM 891 N N . ILE A 1 113 ? 27.292 -0.621 -17.580 1.00 94.69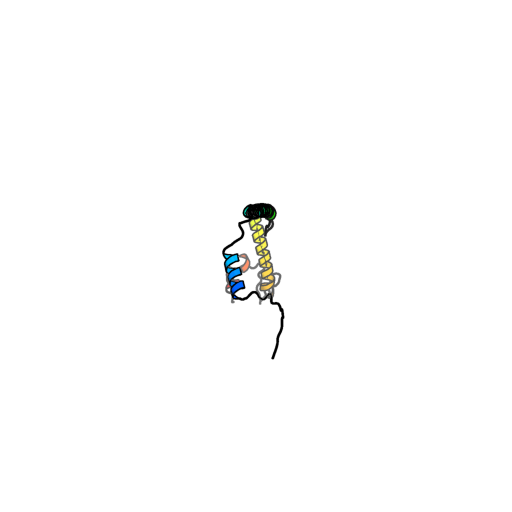 113 ILE A N 1
ATOM 892 C CA . ILE A 1 113 ? 28.642 -0.230 -17.995 1.00 94.69 113 ILE A CA 1
ATOM 893 C C . ILE A 1 113 ? 29.128 -1.282 -18.988 1.00 94.69 113 ILE A C 1
ATOM 895 O O . ILE A 1 113 ? 29.258 -2.457 -18.634 1.00 94.69 113 ILE A O 1
ATOM 899 N N . ALA A 1 114 ? 29.402 -0.869 -20.225 1.00 91.06 114 ALA A N 1
ATOM 900 C CA . ALA A 1 114 ? 29.843 -1.775 -21.281 1.00 91.06 114 ALA A CA 1
ATOM 901 C C . ALA A 1 114 ? 31.062 -2.607 -20.838 1.00 91.06 114 ALA A C 1
ATOM 903 O O . ALA A 1 114 ? 32.024 -2.075 -20.290 1.00 91.06 114 ALA A O 1
ATOM 904 N N . GLY A 1 115 ? 31.000 -3.922 -21.056 1.00 89.00 115 GLY A N 1
ATOM 905 C CA . GLY A 1 115 ? 32.057 -4.863 -20.672 1.00 89.00 115 GLY A CA 1
ATOM 906 C C . GLY A 1 115 ? 32.059 -5.304 -19.202 1.00 89.00 115 GLY A C 1
ATOM 907 O O . GLY A 1 115 ? 32.757 -6.261 -18.889 1.00 89.00 115 GLY A O 1
ATOM 908 N N . GLN A 1 116 ? 31.267 -4.679 -18.319 1.00 92.00 116 GLN A N 1
ATOM 909 C CA . GLN A 1 116 ? 31.224 -5.026 -16.889 1.00 92.00 116 GLN A CA 1
ATOM 910 C C . GLN A 1 116 ? 29.813 -5.354 -16.382 1.00 92.00 116 GLN A C 1
ATOM 912 O O . GLN A 1 116 ? 29.623 -6.369 -15.714 1.00 92.00 116 GLN A O 1
ATOM 917 N N . TYR A 1 117 ? 28.824 -4.513 -16.699 1.00 93.25 117 TYR A N 1
ATOM 918 C CA . TYR A 1 117 ? 27.427 -4.684 -16.294 1.00 93.25 117 TYR A CA 1
ATOM 919 C C . TYR A 1 117 ? 26.508 -4.498 -17.504 1.00 93.25 117 TYR A C 1
ATOM 921 O O . TYR A 1 117 ? 26.500 -3.413 -18.090 1.00 93.25 117 TYR A O 1
ATOM 929 N N . PRO A 1 118 ? 25.724 -5.515 -17.895 1.00 92.81 118 PRO A N 1
ATOM 930 C CA . PRO A 1 118 ? 24.914 -5.441 -19.105 1.00 92.81 118 PRO A CA 1
ATOM 931 C C . PRO A 1 118 ? 23.765 -4.424 -18.973 1.00 92.81 118 PRO A C 1
ATOM 933 O O . PRO A 1 118 ? 23.276 -4.182 -17.862 1.00 92.81 118 PRO A O 1
ATOM 936 N N . PRO A 1 119 ? 23.285 -3.856 -20.094 1.00 94.88 119 PRO A N 1
ATOM 937 C CA . PRO A 1 119 ? 22.102 -3.008 -20.089 1.00 94.88 119 PRO A CA 1
ATOM 938 C C . PRO A 1 119 ? 20.848 -3.828 -19.764 1.00 94.88 119 PRO A C 1
ATOM 940 O O . PRO A 1 119 ? 20.663 -4.950 -20.241 1.00 94.88 119 PRO A O 1
ATOM 943 N N . LEU A 1 120 ? 19.963 -3.233 -18.971 1.00 94.38 120 LEU A N 1
ATOM 944 C CA . LEU A 1 120 ? 18.598 -3.693 -18.718 1.00 94.38 120 LEU A CA 1
ATOM 945 C C . LEU A 1 120 ? 17.592 -2.934 -19.591 1.00 94.38 120 LEU A C 1
ATOM 947 O O . LEU A 1 120 ? 16.618 -3.519 -20.064 1.00 94.38 120 LEU A O 1
ATOM 951 N N . ALA A 1 121 ? 17.843 -1.648 -19.846 1.00 93.44 121 ALA A N 1
ATOM 952 C CA . ALA A 1 121 ? 17.020 -0.834 -20.729 1.00 93.44 121 ALA A CA 1
ATOM 953 C C . ALA A 1 121 ? 17.065 -1.385 -22.163 1.00 93.44 121 ALA A C 1
ATOM 955 O O . ALA A 1 121 ? 18.136 -1.552 -22.744 1.00 93.44 121 ALA A O 1
ATOM 956 N N . GLY A 1 122 ? 15.894 -1.711 -22.719 1.00 88.81 122 GLY A N 1
ATOM 957 C CA . GLY A 1 122 ? 15.768 -2.289 -24.063 1.00 88.81 122 GLY A CA 1
ATOM 958 C C . GLY A 1 122 ? 16.329 -3.711 -24.214 1.00 88.81 122 GLY A C 1
ATOM 959 O O . GLY A 1 122 ? 16.391 -4.228 -25.327 1.00 88.81 122 GLY A O 1
ATOM 960 N N . SER A 1 123 ? 16.738 -4.362 -23.122 1.00 91.38 123 SER A N 1
ATOM 961 C CA . SER A 1 123 ? 17.335 -5.695 -23.178 1.00 91.38 123 SER A CA 1
ATOM 962 C C . SER A 1 123 ? 16.285 -6.773 -23.412 1.00 91.38 123 SER A C 1
ATOM 964 O O . SER A 1 123 ? 15.316 -6.885 -22.658 1.00 91.38 123 SER A O 1
ATOM 966 N N . LYS A 1 124 ? 16.52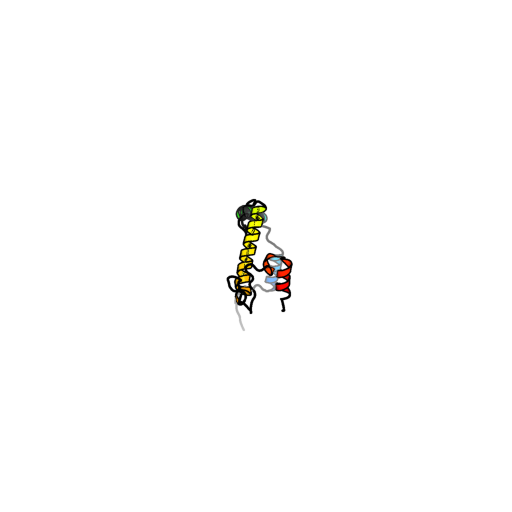9 -7.646 -24.400 1.00 90.44 124 LYS A N 1
ATOM 967 C CA . LYS A 1 124 ? 15.675 -8.813 -24.681 1.00 90.44 124 LYS A CA 1
ATOM 968 C C . LYS A 1 124 ? 15.540 -9.742 -23.469 1.00 90.44 124 LYS A C 1
ATOM 970 O O . LYS A 1 124 ? 14.520 -10.404 -23.325 1.00 90.44 124 LYS A O 1
ATOM 975 N N . TRP A 1 125 ? 16.531 -9.771 -22.578 1.00 87.44 125 TRP A N 1
ATOM 976 C CA . TRP A 1 125 ? 16.490 -10.566 -21.345 1.00 87.44 125 TRP A CA 1
ATOM 977 C C . TRP A 1 125 ? 15.429 -10.077 -20.353 1.00 87.44 125 TRP A C 1
ATOM 979 O O . TRP A 1 125 ? 14.921 -10.864 -19.565 1.00 87.44 125 TRP A O 1
ATOM 989 N N . VAL A 1 126 ? 15.090 -8.786 -20.399 1.00 90.81 126 VAL A N 1
ATOM 990 C CA . VAL A 1 126 ? 14.083 -8.174 -19.524 1.00 90.81 126 VAL A CA 1
ATOM 991 C C . VAL A 1 126 ? 12.711 -8.151 -20.200 1.00 90.81 126 VAL A C 1
ATOM 993 O O . VAL A 1 126 ? 11.702 -8.343 -19.531 1.00 90.81 126 VAL A O 1
ATOM 996 N N . THR A 1 127 ? 12.658 -7.931 -21.518 1.00 89.19 127 THR A N 1
ATOM 997 C CA . THR A 1 127 ? 11.397 -7.742 -22.258 1.00 89.19 127 THR A CA 1
ATOM 998 C C . THR A 1 127 ? 10.772 -9.021 -22.819 1.00 89.19 127 THR A C 1
ATOM 1000 O O . THR A 1 127 ? 9.656 -8.954 -23.323 1.00 89.19 127 THR A O 1
ATOM 1003 N N . SER A 1 128 ? 11.463 -10.166 -22.775 1.00 87.12 128 SER A N 1
ATOM 1004 C CA . SER A 1 128 ? 10.961 -11.425 -23.348 1.00 87.12 128 SER A CA 1
ATOM 1005 C C . SER A 1 128 ? 10.061 -12.209 -22.389 1.00 87.12 128 SER A C 1
ATOM 1007 O O . SER A 1 128 ? 8.844 -12.066 -22.432 1.00 87.12 128 SER A O 1
ATOM 1009 N N . ASP A 1 129 ? 10.649 -13.055 -21.546 1.00 90.25 129 ASP A N 1
ATOM 1010 C CA . ASP A 1 129 ? 9.938 -13.894 -20.585 1.00 90.25 129 ASP A CA 1
ATOM 1011 C C . ASP A 1 129 ? 10.156 -13.374 -19.152 1.00 90.25 129 ASP A C 1
ATOM 1013 O O . ASP A 1 129 ? 11.297 -13.345 -18.675 1.00 90.25 129 ASP A O 1
ATOM 1017 N N . PRO A 1 130 ? 9.088 -13.012 -18.417 1.00 88.06 130 PRO A N 1
ATOM 1018 C CA . PRO A 1 130 ? 9.186 -12.653 -17.004 1.00 88.06 130 PRO A CA 1
ATOM 1019 C C . PRO A 1 130 ? 9.810 -13.756 -16.131 1.00 88.06 130 PRO A C 1
ATOM 1021 O O . PRO A 1 130 ? 10.452 -13.461 -15.116 1.00 88.06 130 PRO A O 1
ATOM 1024 N N . GLY A 1 131 ? 9.644 -15.028 -16.508 1.00 92.94 131 GLY A N 1
ATOM 1025 C CA . GLY A 1 131 ? 10.235 -16.166 -15.805 1.00 92.94 131 GLY A CA 1
ATOM 1026 C C . GLY A 1 131 ? 11.763 -16.163 -15.852 1.00 92.94 131 GLY A C 1
ATOM 1027 O O . GLY A 1 131 ? 12.415 -16.453 -14.844 1.00 92.94 131 GLY A O 1
ATOM 1028 N N . LEU A 1 132 ? 12.345 -15.778 -16.987 1.00 92.06 132 LEU A N 1
ATOM 1029 C CA . LEU A 1 132 ? 13.789 -15.673 -17.185 1.00 92.06 132 LEU A CA 1
ATOM 1030 C C . LEU A 1 132 ? 14.427 -14.687 -16.198 1.00 92.06 132 LEU A C 1
ATOM 1032 O O . LEU A 1 132 ? 15.310 -15.072 -15.430 1.00 92.06 132 LEU A O 1
ATOM 1036 N N . ILE A 1 133 ? 13.959 -13.434 -16.177 1.00 91.19 133 ILE A N 1
ATOM 1037 C CA . ILE A 1 133 ? 14.533 -12.399 -15.304 1.00 91.19 133 ILE A CA 1
ATOM 1038 C C . ILE A 1 133 ? 14.321 -12.735 -13.825 1.00 91.19 133 ILE A C 1
ATOM 1040 O O . ILE A 1 133 ? 15.218 -12.536 -13.008 1.00 91.19 133 ILE A O 1
ATOM 1044 N N . THR A 1 134 ? 13.180 -13.341 -13.486 1.00 92.75 134 THR A N 1
ATOM 1045 C CA . THR A 1 134 ? 12.898 -13.805 -12.123 1.00 92.75 134 THR A CA 1
ATOM 1046 C C . THR A 1 134 ? 13.896 -14.880 -11.692 1.00 92.75 134 THR A C 1
ATOM 1048 O O . THR A 1 134 ? 14.455 -14.804 -10.600 1.00 92.75 134 THR A O 1
ATOM 1051 N N . ASN A 1 135 ? 14.191 -15.855 -12.556 1.00 93.81 135 ASN A N 1
ATOM 1052 C CA . ASN A 1 135 ? 15.197 -16.876 -12.266 1.00 93.81 135 ASN A CA 1
ATOM 1053 C C . ASN A 1 135 ? 16.603 -16.284 -12.131 1.00 93.81 135 ASN A C 1
ATOM 1055 O O . ASN A 1 135 ? 17.332 -16.701 -11.236 1.00 93.81 135 ASN A O 1
ATOM 1059 N N . ILE A 1 136 ? 16.971 -15.308 -12.966 1.00 93.00 136 ILE A N 1
ATOM 1060 C CA . ILE A 1 136 ? 18.266 -14.616 -12.873 1.00 93.00 136 ILE A CA 1
ATOM 1061 C C . ILE A 1 136 ? 18.405 -13.891 -11.531 1.00 93.00 136 ILE A C 1
ATOM 1063 O O . ILE A 1 136 ? 19.450 -13.987 -10.894 1.00 93.00 136 ILE A O 1
ATOM 1067 N N . ILE A 1 137 ? 17.356 -13.210 -11.064 1.00 93.06 137 ILE A N 1
ATOM 1068 C CA . ILE A 1 137 ? 17.370 -12.519 -9.766 1.00 93.06 137 ILE A CA 1
ATOM 1069 C C . ILE A 1 137 ? 17.511 -13.520 -8.613 1.00 93.06 137 ILE A C 1
ATOM 1071 O O . ILE A 1 137 ? 18.265 -13.276 -7.675 1.00 93.06 137 ILE A O 1
ATOM 1075 N N . LEU A 1 138 ? 16.794 -14.644 -8.676 1.00 95.75 138 LEU A N 1
ATOM 1076 C CA . LEU A 1 138 ? 16.759 -15.623 -7.587 1.00 95.75 138 LEU A CA 1
ATOM 1077 C C . LEU A 1 138 ? 17.994 -16.527 -7.532 1.00 95.75 138 LEU A C 1
ATOM 1079 O O . LEU A 1 138 ? 18.425 -16.907 -6.447 1.00 95.75 138 LEU A O 1
ATOM 1083 N N . LYS A 1 139 ? 18.536 -16.913 -8.688 1.00 95.38 139 LYS A N 1
ATOM 1084 C CA . LYS A 1 139 ? 19.619 -17.905 -8.801 1.00 95.38 139 LYS A CA 1
ATOM 1085 C C . LYS A 1 139 ? 20.966 -17.280 -9.153 1.00 95.38 139 LYS A C 1
ATOM 1087 O O . LYS A 1 139 ? 21.986 -17.961 -9.088 1.00 95.38 139 LYS A O 1
ATOM 1092 N N . GLY A 1 140 ? 20.975 -15.999 -9.512 1.00 90.38 140 GLY A N 1
ATOM 1093 C CA . GLY A 1 140 ? 22.122 -15.350 -10.128 1.00 90.38 140 GLY A CA 1
ATOM 1094 C C . GLY A 1 140 ? 22.313 -15.780 -11.584 1.00 90.38 140 GLY A C 1
ATOM 1095 O O . GLY A 1 140 ? 21.719 -16.743 -12.073 1.00 90.38 140 GLY A O 1
ATOM 1096 N N . LEU A 1 141 ? 23.180 -15.051 -12.282 1.00 87.81 141 LEU A N 1
ATOM 1097 C CA . LEU A 1 141 ? 23.653 -15.384 -13.620 1.00 87.81 141 LEU A CA 1
ATOM 1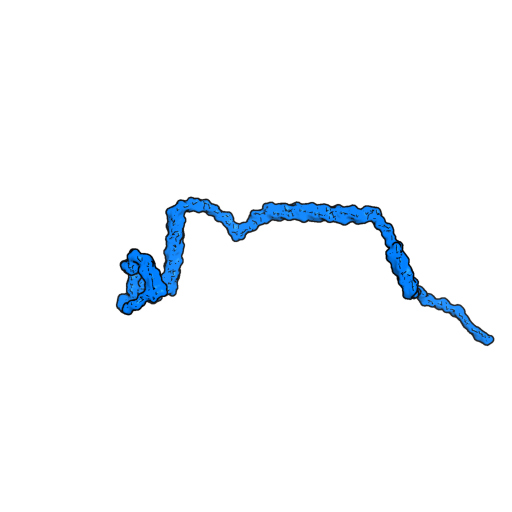098 C C . LEU A 1 141 ? 25.181 -15.378 -13.585 1.00 87.81 141 LEU A C 1
ATOM 1100 O O . LEU A 1 141 ? 25.780 -14.413 -13.114 1.00 87.81 141 LEU A O 1
ATOM 1104 N N . LYS A 1 142 ? 25.801 -16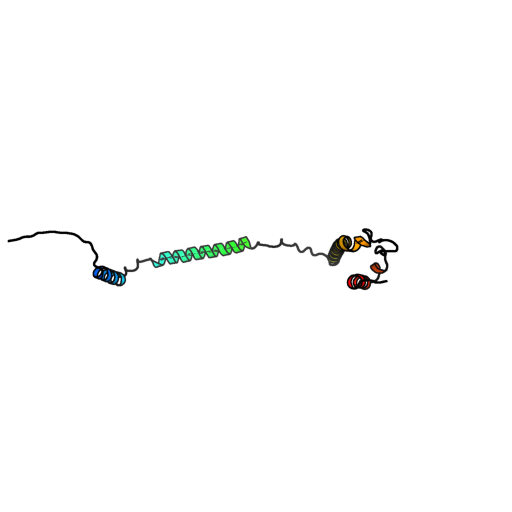.461 -14.055 1.00 81.25 142 LYS A N 1
ATOM 1105 C CA . LYS A 1 142 ? 27.256 -16.600 -14.144 1.00 81.25 142 LYS A CA 1
ATOM 1106 C C . LYS A 1 142 ? 27.631 -16.898 -15.591 1.00 81.25 142 LYS A C 1
ATOM 1108 O O . LYS A 1 142 ? 27.063 -17.816 -16.180 1.00 81.25 142 LYS A O 1
ATOM 1113 N N . GLY A 1 143 ? 28.569 -16.126 -16.127 1.00 64.44 143 GLY A N 1
ATOM 1114 C CA . GLY A 1 143 ? 29.126 -16.237 -17.472 1.00 64.44 143 GLY A CA 1
ATOM 1115 C C . GLY A 1 143 ? 30.521 -15.645 -17.503 1.00 64.44 143 GLY A C 1
ATOM 1116 O O . GLY A 1 143 ? 30.798 -14.796 -16.624 1.00 64.44 143 GLY A O 1
#

Foldseek 3Di:
DDDDDDDDDDDPDCDPVNVVVVVVVPVVDDDDPDPCPVVVVVVVCVVVVVVVVVVVVVCCVVVVPPDPDPPPPPPVDDPVRVVVVVVVVVVVVVLVCCVVPPCVACNNQQPGDPPGGHRPVVDCQNPPDPVSVVCCVVVNDDD

Secondary structure (DSSP, 8-state):
---------------HHHHHHHHHHHHHSPPPPPTTTTHHHHHHHHHHHHHHHHHHHHHHHHHTT--SS---------HHHHHHHHHHHHHHHHHHHHHHHTHHHH-TTS--BTTTB---TT-HHHHS-HHHHHHHHHH----

Sequence (143 aa):
MSEKKNNNQDSDSMSDEKMVELHTRLNREKHPPTQGFLIAPLVFVFVFGCLIFVCSIQLAHSTNQFQLHPPKEIVELTEEEREALRLERKVDSGKKVFAVRCASCHQANGLGIAGQYPPLAGSKWVTSDPGLITNIILKGLKG

pLDDT: mean 82.45, std 15.46, range [38.41, 97.44]